Protein AF-A0A2N2FER3-F1 (afdb_monomer_lite)

Radius of gyration: 52.24 Å; chains: 1; bounding box: 94×36×143 Å

Foldseek 3Di:
DDPVVLVPDPVSVVVVVVVVVVVVVVVVVVVVVVVVVVVVVVVVVVVVVVVVVVVVVVVVVVVVVVVVVVVVVVVVVVVVVVVVVVVVVVVVVVVVVVVVVVVVLVVVQVVQWDQDPNKTQGDQSVLQVVCVVVVLHFQPQCDPFDDDDPVRDGDDDPRDDGPDRPPDRDGSVRRTD

Secondary structure (DSSP, 8-state):
--HHHHTTSHHHHHHHHHHHHHHHHHHHHHHHHHHHHHHHHHHHHHHHHHHHHHHHHHHHHHHHHHHHHHHHHHHHHHHHHHHHHHHHHHHHHHHHHHHHHHHHHHHHHHHTEEEETTEEEE-HHHHHHHHHHTT-----TTPPPPPPPTT---PPPP---TT--SSSPPPGGGG--

Structure (mmCIF, N/CA/C/O backbone):
data_AF-A0A2N2FER3-F1
#
_entry.id   AF-A0A2N2FER3-F1
#
loop_
_atom_site.group_PDB
_atom_site.id
_atom_site.type_symbol
_atom_site.label_atom_id
_atom_site.label_alt_id
_atom_site.label_comp_id
_atom_site.label_asym_id
_atom_site.label_entity_id
_atom_site.label_seq_id
_atom_site.pdbx_PDB_ins_code
_atom_site.Cartn_x
_atom_site.Cartn_y
_atom_site.Cartn_z
_atom_site.occupancy
_atom_site.B_iso_or_equiv
_atom_site.auth_seq_id
_atom_site.auth_comp_id
_atom_site.auth_asym_id
_atom_site.auth_atom_id
_atom_site.pdbx_PDB_model_num
ATOM 1 N N . MET A 1 1 ? 42.449 -11.063 -80.602 1.00 45.38 1 MET A N 1
ATOM 2 C CA . MET A 1 1 ? 41.632 -9.892 -80.990 1.00 45.38 1 MET A CA 1
ATOM 3 C C . MET A 1 1 ? 42.089 -8.747 -80.117 1.00 45.38 1 MET A C 1
ATOM 5 O O . MET A 1 1 ? 41.780 -8.723 -78.932 1.00 45.38 1 MET A O 1
ATOM 9 N N . ASP A 1 2 ? 42.945 -7.903 -80.676 1.00 45.91 2 ASP A N 1
ATOM 10 C CA . ASP A 1 2 ? 43.789 -7.001 -79.902 1.00 45.91 2 ASP A CA 1
ATOM 11 C C . ASP A 1 2 ? 43.015 -5.777 -79.414 1.00 45.91 2 ASP A C 1
ATOM 13 O O . ASP A 1 2 ? 42.442 -5.027 -80.204 1.00 45.91 2 ASP A O 1
ATOM 17 N N . LEU A 1 3 ? 43.047 -5.533 -78.103 1.00 55.78 3 LEU A N 1
ATOM 18 C CA . LEU A 1 3 ? 42.452 -4.357 -77.448 1.00 55.78 3 LEU A CA 1
ATOM 19 C C . LEU A 1 3 ? 42.967 -3.023 -78.030 1.00 55.78 3 LEU A C 1
ATOM 21 O O . LEU A 1 3 ? 42.319 -1.986 -77.901 1.00 55.78 3 LEU A O 1
ATOM 25 N N . THR A 1 4 ? 44.104 -3.052 -78.723 1.00 58.09 4 THR A N 1
ATOM 26 C CA . THR A 1 4 ? 44.732 -1.909 -79.391 1.00 58.09 4 THR A CA 1
ATOM 27 C C . THR A 1 4 ? 44.069 -1.529 -80.719 1.00 58.09 4 THR A C 1
ATOM 29 O O . THR A 1 4 ? 44.096 -0.355 -81.083 1.00 58.09 4 THR A O 1
ATOM 32 N N . THR A 1 5 ? 43.413 -2.458 -81.428 1.00 52.44 5 THR A N 1
ATOM 33 C CA . THR A 1 5 ? 42.764 -2.161 -82.727 1.00 52.44 5 THR A CA 1
ATOM 34 C C . THR A 1 5 ? 41.355 -1.586 -82.587 1.00 52.44 5 THR A C 1
ATOM 36 O O . THR A 1 5 ? 40.920 -0.824 -83.449 1.00 52.44 5 THR A O 1
ATOM 39 N N . LEU A 1 6 ? 40.665 -1.839 -81.470 1.00 51.84 6 LEU A N 1
ATOM 40 C CA . LEU A 1 6 ? 39.424 -1.133 -81.127 1.00 51.84 6 LEU A CA 1
ATOM 41 C C . LEU A 1 6 ? 39.685 0.334 -80.757 1.00 51.84 6 LEU A C 1
ATOM 43 O O . LEU A 1 6 ? 38.841 1.185 -81.013 1.00 51.84 6 LEU A O 1
ATOM 47 N N . ALA A 1 7 ? 40.868 0.659 -80.232 1.00 52.38 7 ALA A N 1
ATOM 48 C CA . ALA A 1 7 ? 41.199 1.990 -79.730 1.00 52.38 7 ALA A CA 1
ATOM 49 C C . ALA A 1 7 ? 41.440 3.064 -80.814 1.00 52.38 7 ALA A C 1
ATOM 51 O O . ALA A 1 7 ? 41.600 4.231 -80.464 1.00 52.38 7 ALA A O 1
ATOM 52 N N . SER A 1 8 ? 41.463 2.738 -82.114 1.00 53.69 8 SER A N 1
ATOM 53 C CA . SER A 1 8 ? 41.704 3.728 -83.185 1.00 53.69 8 SER A CA 1
ATOM 54 C C . SER A 1 8 ? 40.443 4.463 -83.665 1.00 53.69 8 SER A C 1
ATOM 56 O O . SER A 1 8 ? 40.555 5.477 -84.352 1.00 53.69 8 SER A O 1
ATOM 58 N N . LYS A 1 9 ? 39.241 4.015 -83.268 1.00 60.78 9 LYS A N 1
ATOM 59 C CA . LYS A 1 9 ? 37.976 4.709 -83.560 1.00 60.78 9 LYS A CA 1
ATOM 60 C C . LYS A 1 9 ? 37.601 5.646 -82.402 1.00 60.78 9 LYS A C 1
ATOM 62 O O . LYS A 1 9 ? 37.561 5.193 -81.257 1.00 60.78 9 LYS A O 1
ATOM 67 N N . PRO A 1 10 ? 37.258 6.922 -82.661 1.00 62.06 10 PRO A N 1
ATOM 68 C CA . PRO A 1 10 ? 36.958 7.897 -81.605 1.00 62.06 10 PRO A CA 1
ATOM 69 C C . PRO A 1 10 ? 35.819 7.441 -80.675 1.00 62.06 10 PRO A C 1
ATOM 71 O O . PRO A 1 10 ? 35.877 7.675 -79.470 1.00 62.06 10 PRO A O 1
ATOM 74 N N . GLY A 1 11 ? 34.840 6.692 -81.199 1.00 62.66 11 GLY A N 1
ATOM 75 C CA . GLY A 1 11 ? 33.745 6.121 -80.407 1.00 62.66 11 GLY A CA 1
ATOM 76 C C . GLY A 1 11 ? 34.169 5.040 -79.402 1.00 62.66 11 GLY A C 1
ATOM 77 O O . GLY A 1 11 ? 33.563 4.926 -78.341 1.00 62.66 11 GLY A O 1
ATOM 78 N N . ALA A 1 12 ? 35.236 4.285 -79.672 1.00 68.94 12 ALA A N 1
ATOM 79 C CA . ALA A 1 12 ? 35.700 3.228 -78.771 1.00 68.94 12 ALA A CA 1
ATOM 80 C C . ALA A 1 12 ? 36.478 3.779 -77.564 1.00 68.94 12 ALA A C 1
ATOM 82 O O . ALA A 1 12 ? 36.361 3.243 -76.465 1.00 68.94 12 ALA A O 1
ATOM 83 N N . LYS A 1 13 ? 37.218 4.886 -77.737 1.00 70.06 13 LYS A N 1
ATOM 84 C CA . LYS A 1 13 ? 37.883 5.588 -76.622 1.00 70.06 13 LYS A CA 1
ATOM 85 C C . LYS A 1 13 ? 36.869 6.222 -75.667 1.00 70.06 13 LYS A C 1
ATOM 87 O O . LYS A 1 13 ? 37.036 6.126 -74.454 1.00 70.06 13 LYS A O 1
ATOM 92 N N . LEU A 1 14 ? 35.803 6.817 -76.211 1.00 74.00 14 LEU A N 1
ATOM 93 C CA . LEU A 1 14 ? 34.696 7.362 -75.419 1.00 74.00 14 LEU A CA 1
ATOM 94 C C . LEU A 1 14 ? 33.961 6.261 -74.646 1.00 74.00 14 LEU A C 1
ATOM 96 O O . LEU A 1 14 ? 33.723 6.424 -73.455 1.00 74.00 14 LEU A O 1
ATOM 100 N N . ALA A 1 15 ? 33.672 5.122 -75.281 1.00 78.88 15 ALA A N 1
ATOM 101 C CA . ALA A 1 15 ? 33.023 3.991 -74.617 1.00 78.88 15 ALA A CA 1
ATOM 102 C C . ALA A 1 15 ? 33.872 3.399 -73.473 1.00 78.88 15 ALA A C 1
ATOM 104 O O . ALA A 1 15 ? 33.342 3.117 -72.400 1.00 78.88 15 ALA A O 1
ATOM 105 N N . LEU A 1 16 ? 35.190 3.263 -73.665 1.00 80.44 16 LEU A N 1
ATOM 106 C CA . LEU A 1 16 ? 36.115 2.802 -72.619 1.00 80.44 16 LEU A CA 1
ATOM 107 C C . LEU A 1 16 ? 36.224 3.792 -71.449 1.00 80.44 16 LEU A C 1
ATOM 109 O O . LEU A 1 16 ? 36.197 3.370 -70.294 1.00 80.44 16 LEU A O 1
ATOM 113 N N . GLY A 1 17 ? 36.300 5.099 -71.725 1.00 81.12 17 GLY A N 1
ATOM 114 C CA . GLY A 1 17 ? 36.335 6.131 -70.682 1.00 81.12 17 GLY A CA 1
ATOM 115 C C . GLY A 1 17 ? 35.042 6.194 -69.864 1.00 81.12 17 GLY A C 1
ATOM 116 O O . GLY A 1 17 ?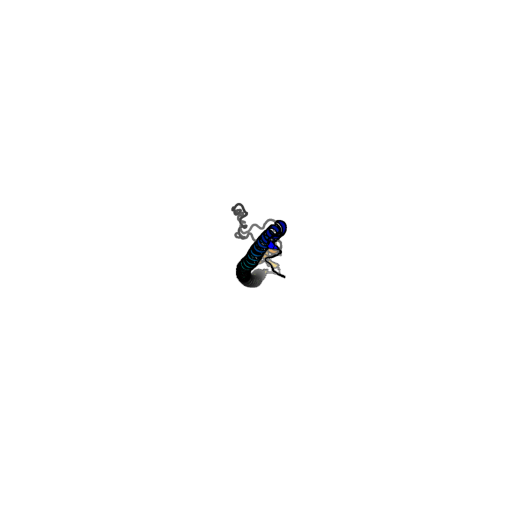 35.082 6.275 -68.637 1.00 81.12 17 GLY A O 1
ATOM 117 N N . LEU A 1 18 ? 33.892 6.083 -70.534 1.00 88.94 18 LEU A N 1
ATOM 118 C CA . LEU A 1 18 ? 32.577 6.102 -69.894 1.00 88.94 18 LEU A CA 1
ATOM 119 C C . LEU A 1 18 ? 32.333 4.820 -69.082 1.00 88.94 18 LEU A C 1
ATOM 121 O O . LEU A 1 18 ? 31.839 4.893 -67.960 1.00 88.94 18 LEU A O 1
ATOM 125 N N . GLY A 1 19 ? 32.774 3.663 -69.590 1.00 88.81 19 GLY A N 1
ATOM 126 C CA . GLY A 1 19 ? 32.758 2.398 -68.851 1.00 88.81 19 GLY A CA 1
ATOM 127 C C . GLY A 1 19 ? 33.616 2.435 -67.583 1.00 88.81 19 GLY A C 1
ATOM 128 O O . GLY A 1 19 ? 33.157 2.013 -66.524 1.00 88.81 19 GLY A O 1
ATOM 129 N N . GLY A 1 20 ? 34.825 3.004 -67.656 1.00 90.25 20 GLY A N 1
ATOM 130 C CA . GLY A 1 20 ? 35.693 3.186 -66.488 1.00 90.25 20 GLY A CA 1
ATOM 131 C C . GLY A 1 20 ? 35.089 4.117 -65.432 1.00 90.25 20 GLY A C 1
ATOM 132 O O . GLY A 1 20 ? 35.067 3.774 -64.251 1.00 90.25 20 GLY A O 1
ATOM 133 N N . ALA A 1 21 ? 34.533 5.259 -65.851 1.00 90.44 21 ALA A N 1
ATOM 134 C CA . ALA A 1 21 ? 33.866 6.200 -64.948 1.00 90.44 21 ALA A CA 1
ATOM 135 C C . ALA A 1 21 ? 32.651 5.570 -64.246 1.00 90.44 21 ALA A C 1
ATOM 137 O O . ALA A 1 21 ? 32.454 5.761 -63.046 1.00 90.44 21 ALA A O 1
ATOM 138 N N . LEU A 1 22 ? 31.866 4.775 -64.976 1.00 94.56 22 LEU A N 1
ATOM 139 C CA . LEU A 1 22 ? 30.700 4.082 -64.436 1.00 94.56 22 LEU A CA 1
ATOM 140 C C . LEU A 1 22 ? 31.111 3.006 -63.420 1.00 94.56 22 LEU A C 1
ATOM 142 O O . LEU A 1 22 ? 30.482 2.880 -62.373 1.00 94.56 22 LEU A O 1
ATOM 146 N N . LEU A 1 23 ? 32.211 2.293 -63.670 1.00 94.62 23 LEU A N 1
ATOM 147 C CA . LEU A 1 23 ? 32.757 1.300 -62.742 1.00 94.62 23 LEU A CA 1
ATOM 148 C C . LEU A 1 23 ? 33.237 1.954 -61.435 1.00 94.62 23 LEU A C 1
ATOM 150 O O . LEU A 1 23 ? 32.903 1.478 -60.350 1.00 94.62 23 LEU A O 1
ATOM 154 N N . VAL A 1 24 ? 33.945 3.086 -61.522 1.00 95.19 24 VAL A N 1
ATOM 155 C CA . VAL A 1 24 ? 34.360 3.864 -60.339 1.00 95.19 24 VAL A CA 1
ATOM 156 C C . VAL A 1 24 ? 33.145 4.361 -59.555 1.00 95.19 24 VAL A C 1
ATOM 158 O O . VAL A 1 24 ? 33.109 4.229 -58.333 1.00 95.19 24 VAL A O 1
ATOM 161 N N . LEU A 1 25 ? 32.122 4.874 -60.241 1.00 95.19 25 LEU A N 1
ATOM 162 C CA . LEU A 1 25 ? 30.898 5.350 -59.599 1.00 95.19 25 LEU A CA 1
ATOM 163 C C . LEU A 1 25 ? 30.151 4.220 -58.873 1.00 95.19 25 LEU A C 1
ATOM 165 O O . LEU A 1 25 ? 29.722 4.402 -57.733 1.00 95.19 25 LEU A O 1
ATOM 169 N N . LEU A 1 26 ? 30.052 3.038 -59.488 1.00 96.00 26 LEU A N 1
ATOM 170 C CA . LEU A 1 26 ? 29.469 1.856 -58.850 1.00 96.00 26 LEU A CA 1
ATOM 171 C C . LEU A 1 26 ? 30.279 1.402 -57.631 1.00 96.00 26 LEU A C 1
ATOM 173 O O . LEU A 1 26 ? 29.688 1.043 -56.614 1.00 96.00 26 LEU A O 1
ATOM 177 N N . LEU A 1 27 ? 31.611 1.460 -57.695 1.00 95.69 27 LEU A N 1
ATOM 178 C CA . LEU A 1 27 ? 32.475 1.116 -56.567 1.00 95.69 27 LEU A CA 1
ATOM 179 C C . LEU A 1 27 ? 32.300 2.101 -55.400 1.00 95.69 27 LEU A C 1
ATOM 181 O O . LEU A 1 27 ? 32.143 1.677 -54.256 1.00 95.69 27 LEU A O 1
ATOM 185 N N . CYS A 1 28 ? 32.245 3.405 -55.680 1.00 95.25 28 CYS A N 1
ATOM 186 C CA . CYS A 1 28 ? 31.951 4.428 -54.675 1.00 95.25 28 CYS A CA 1
ATOM 187 C C . CYS A 1 28 ? 30.578 4.212 -54.022 1.00 95.25 28 CYS A C 1
ATOM 189 O O . CYS A 1 28 ? 30.474 4.268 -52.797 1.00 95.25 28 CYS A O 1
ATOM 191 N N . LEU A 1 29 ? 29.542 3.922 -54.817 1.00 95.81 29 LEU A N 1
ATOM 192 C CA . LEU A 1 29 ? 28.200 3.629 -54.308 1.00 95.81 29 LEU A CA 1
ATOM 193 C C . LEU A 1 29 ? 28.172 2.359 -53.454 1.00 95.81 29 LEU A C 1
ATOM 195 O O . LEU A 1 29 ? 27.564 2.364 -52.387 1.00 95.81 29 LEU A O 1
ATOM 199 N N . ALA A 1 30 ? 28.853 1.293 -53.879 1.00 94.81 30 ALA A N 1
ATOM 200 C CA . ALA A 1 30 ? 28.931 0.047 -53.124 1.00 94.81 30 ALA A CA 1
ATOM 201 C C . ALA A 1 30 ? 29.623 0.249 -51.765 1.00 94.81 30 ALA A C 1
ATOM 203 O O . ALA A 1 30 ? 29.115 -0.208 -50.740 1.00 94.81 30 ALA A O 1
ATOM 204 N N . CYS A 1 31 ? 30.734 0.992 -51.737 1.00 94.00 31 CYS A N 1
ATOM 205 C CA . CYS A 1 31 ? 31.433 1.343 -50.500 1.00 94.00 31 CYS A CA 1
ATOM 206 C C . CYS A 1 31 ? 30.573 2.225 -49.583 1.00 94.00 31 CYS A C 1
ATOM 208 O O . CYS A 1 31 ? 30.469 1.948 -48.387 1.00 94.00 31 CYS A O 1
ATOM 210 N N . ALA A 1 32 ? 29.919 3.253 -50.133 1.00 93.81 32 ALA A N 1
ATOM 211 C CA . ALA A 1 32 ? 29.039 4.137 -49.371 1.00 93.81 32 ALA A CA 1
ATOM 212 C C . ALA A 1 32 ? 27.842 3.375 -48.782 1.00 93.81 32 ALA A C 1
ATOM 214 O O . ALA A 1 32 ? 27.514 3.550 -47.611 1.00 93.81 32 ALA A O 1
ATOM 215 N N . TRP A 1 33 ? 27.229 2.484 -49.562 1.00 94.94 33 TRP A N 1
ATOM 216 C CA . TRP A 1 33 ? 26.099 1.670 -49.124 1.00 94.94 33 TRP A CA 1
ATOM 217 C C . TRP A 1 33 ? 26.492 0.659 -48.042 1.00 94.94 33 TRP A C 1
ATOM 21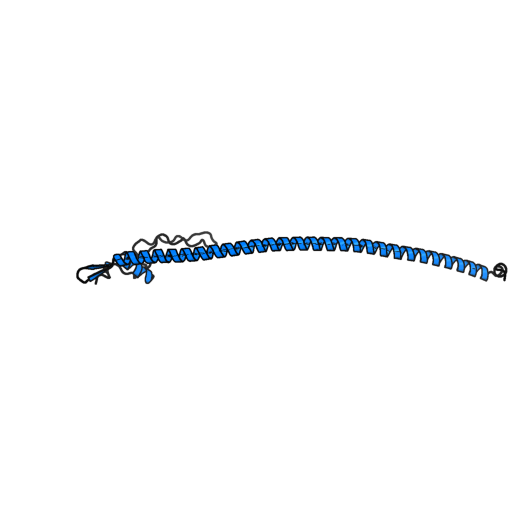9 O O . TRP A 1 33 ? 25.797 0.528 -47.034 1.00 94.94 33 TRP A O 1
ATOM 229 N N . GLY A 1 34 ? 27.626 -0.027 -48.219 1.00 95.31 34 GLY A N 1
ATOM 230 C CA . GLY A 1 34 ? 28.160 -0.958 -47.224 1.00 95.31 34 GLY A CA 1
ATOM 231 C C . GLY A 1 34 ? 28.469 -0.263 -45.897 1.00 95.31 34 GLY A C 1
ATOM 232 O O . GLY A 1 34 ? 28.032 -0.725 -44.841 1.00 95.31 34 GLY A O 1
ATOM 233 N N . GLY A 1 35 ? 29.145 0.890 -45.958 1.00 94.25 35 GLY A N 1
ATOM 234 C CA . GLY A 1 35 ? 29.447 1.712 -44.785 1.00 94.25 35 GLY A CA 1
ATOM 235 C C . GLY A 1 35 ? 28.191 2.254 -44.100 1.00 94.25 35 GLY A C 1
ATOM 236 O O . GLY A 1 35 ? 28.071 2.156 -42.880 1.00 94.25 35 GLY A O 1
ATOM 237 N N . TYR A 1 36 ? 27.224 2.757 -44.873 1.00 95.25 36 TYR A N 1
ATOM 238 C CA . TYR A 1 36 ? 25.956 3.262 -44.345 1.00 95.25 36 TYR A CA 1
ATOM 239 C C . TYR A 1 36 ? 25.170 2.169 -43.624 1.00 95.25 36 TYR A C 1
ATOM 241 O O . TYR A 1 36 ? 24.745 2.365 -42.488 1.00 95.25 36 TYR A O 1
ATOM 249 N N . ARG A 1 37 ? 25.021 0.991 -44.244 1.00 95.19 37 ARG A N 1
ATOM 250 C CA . ARG A 1 37 ? 24.267 -0.117 -43.652 1.00 95.19 37 ARG A CA 1
ATOM 251 C C . ARG A 1 37 ? 24.918 -0.606 -42.362 1.00 95.19 37 ARG A C 1
ATOM 253 O O . ARG A 1 37 ? 24.216 -0.793 -41.377 1.00 95.19 37 ARG A O 1
ATOM 260 N N . HIS A 1 38 ? 26.240 -0.762 -42.354 1.00 94.38 38 HIS A N 1
ATOM 261 C CA . HIS A 1 38 ? 26.968 -1.203 -41.166 1.00 94.38 38 HIS A CA 1
ATOM 262 C C . HIS A 1 38 ? 26.941 -0.161 -40.036 1.00 94.38 38 HIS A C 1
ATOM 264 O O . HIS A 1 38 ? 26.778 -0.506 -38.864 1.00 94.38 38 HIS A O 1
ATOM 270 N N . GLY A 1 39 ? 27.062 1.125 -40.379 1.00 93.81 39 GLY A N 1
ATOM 271 C CA . GLY A 1 39 ? 26.953 2.222 -39.421 1.00 93.81 39 GLY A CA 1
ATOM 272 C C . GLY A 1 39 ? 25.553 2.323 -38.819 1.00 93.81 39 GLY A C 1
ATOM 273 O O . GLY A 1 39 ? 25.423 2.455 -37.604 1.00 93.81 39 GLY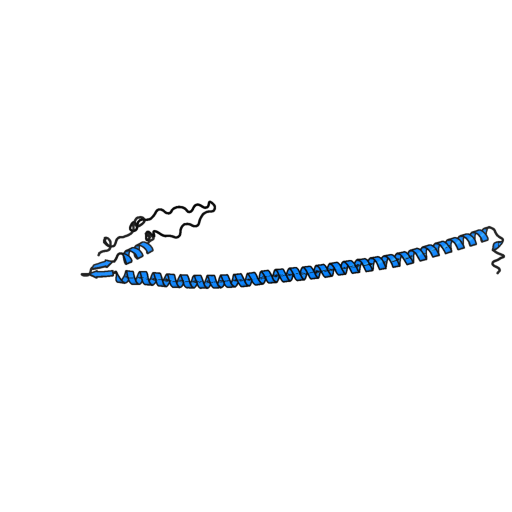 A O 1
ATOM 274 N N . PHE A 1 40 ? 24.517 2.194 -39.653 1.00 94.94 40 PHE A N 1
ATOM 275 C CA . PHE A 1 40 ? 23.123 2.235 -39.222 1.00 94.94 40 PHE A CA 1
ATOM 276 C C . PHE A 1 40 ? 22.800 1.086 -38.267 1.00 94.94 40 PHE A C 1
ATOM 278 O O . PHE A 1 40 ? 22.359 1.350 -37.156 1.00 94.94 40 PHE A O 1
ATOM 285 N N . THR A 1 41 ? 23.108 -0.166 -38.632 1.00 95.00 41 THR A N 1
ATOM 286 C CA . THR A 1 41 ? 22.846 -1.319 -37.751 1.00 95.00 41 THR A CA 1
ATOM 287 C C . THR A 1 41 ? 23.582 -1.184 -36.423 1.00 95.00 41 THR A C 1
ATOM 289 O O . THR A 1 41 ? 22.984 -1.343 -35.369 1.00 95.00 41 THR A O 1
ATOM 292 N N . THR A 1 42 ? 24.853 -0.773 -36.450 1.00 94.06 42 THR A N 1
ATOM 293 C CA . THR A 1 42 ? 25.643 -0.594 -35.223 1.00 94.06 42 THR A CA 1
ATOM 294 C C . THR A 1 42 ? 25.088 0.519 -34.328 1.00 94.06 42 THR A C 1
ATOM 296 O O . THR A 1 42 ? 25.168 0.431 -33.101 1.00 94.06 42 THR A O 1
ATOM 299 N N . ALA A 1 43 ? 24.569 1.598 -34.918 1.00 93.81 43 ALA A N 1
ATOM 300 C CA . ALA A 1 43 ? 23.953 2.689 -34.172 1.00 93.81 43 ALA A CA 1
ATOM 301 C C . ALA A 1 43 ? 22.612 2.261 -33.562 1.00 93.81 43 ALA A C 1
ATOM 303 O O . ALA A 1 43 ? 22.376 2.551 -32.388 1.00 93.81 43 ALA A O 1
ATOM 304 N N . THR A 1 44 ? 21.791 1.534 -34.323 1.00 94.38 44 THR A N 1
ATOM 305 C CA . THR A 1 44 ? 20.528 0.952 -33.856 1.00 94.38 44 THR A CA 1
ATOM 306 C C . THR A 1 44 ? 20.770 -0.025 -32.710 1.00 94.38 44 THR A C 1
ATOM 308 O O . THR A 1 44 ? 20.239 0.198 -31.630 1.00 94.38 44 THR A O 1
ATOM 311 N N . ASP A 1 45 ? 21.681 -0.991 -32.859 1.00 94.56 45 ASP A N 1
ATOM 312 C CA . ASP A 1 45 ? 21.990 -1.983 -31.817 1.00 94.56 45 ASP A CA 1
ATOM 313 C C . ASP A 1 45 ? 22.452 -1.319 -30.509 1.00 94.56 45 ASP A C 1
ATOM 315 O O . ASP A 1 45 ? 22.065 -1.711 -29.407 1.00 94.56 45 ASP A O 1
ATOM 319 N N . LYS A 1 46 ? 23.281 -0.270 -30.610 1.00 94.00 46 LYS A N 1
ATOM 320 C CA . LYS A 1 46 ? 23.730 0.506 -29.443 1.00 94.00 46 LYS A CA 1
ATOM 321 C C . LYS A 1 46 ? 22.602 1.326 -28.820 1.00 94.00 46 LYS A C 1
ATOM 323 O O . LYS A 1 46 ? 22.622 1.527 -27.604 1.00 94.00 46 LYS A O 1
ATOM 328 N N . GLY A 1 47 ? 21.681 1.840 -29.631 1.00 93.44 47 GLY A N 1
ATOM 329 C CA . GLY A 1 47 ? 20.484 2.541 -29.178 1.00 93.44 47 GLY A CA 1
ATOM 330 C C . GLY A 1 47 ? 19.569 1.595 -28.413 1.00 93.44 47 GLY A C 1
ATOM 331 O O . GLY A 1 47 ? 19.311 1.818 -27.232 1.00 93.44 47 GLY A O 1
ATOM 332 N N . ASP A 1 48 ? 19.184 0.492 -29.043 1.00 94.69 48 ASP A N 1
ATOM 333 C CA . ASP A 1 48 ? 18.293 -0.523 -28.484 1.00 94.69 48 ASP A CA 1
ATOM 334 C C . ASP A 1 48 ? 18.871 -1.120 -27.199 1.00 94.69 48 ASP A C 1
ATOM 336 O O . ASP A 1 48 ? 18.174 -1.227 -26.193 1.00 94.69 48 ASP A O 1
ATOM 340 N N . ALA A 1 49 ? 20.181 -1.389 -27.158 1.00 95.06 49 ALA A N 1
ATOM 341 C CA . ALA A 1 49 ? 20.844 -1.854 -25.943 1.00 95.06 49 ALA A CA 1
ATOM 342 C C . ALA A 1 49 ? 20.804 -0.830 -24.793 1.00 95.06 49 ALA A C 1
ATOM 344 O O . ALA A 1 49 ? 20.793 -1.219 -23.623 1.00 95.06 49 ALA A O 1
ATOM 345 N N . LYS A 1 50 ? 20.810 0.478 -25.083 1.00 93.50 50 LYS A N 1
ATOM 346 C CA . LYS A 1 50 ? 20.646 1.517 -24.053 1.00 93.50 50 LYS A CA 1
ATOM 347 C C . LYS A 1 50 ? 19.202 1.589 -23.575 1.00 93.50 50 LYS A C 1
ATOM 349 O O . LYS A 1 50 ? 18.989 1.629 -22.365 1.00 93.50 50 LYS A O 1
ATOM 354 N N . TYR A 1 51 ? 18.239 1.574 -24.495 1.00 94.50 51 TYR A N 1
ATOM 355 C CA . TYR A 1 51 ? 16.817 1.604 -24.154 1.00 94.50 51 TYR A CA 1
ATOM 356 C C . TYR A 1 51 ? 16.405 0.376 -23.345 1.00 94.50 51 TYR A C 1
ATOM 358 O O . TYR A 1 51 ? 15.816 0.541 -22.284 1.00 94.50 51 TYR A O 1
ATOM 366 N N . ALA A 1 52 ? 16.841 -0.822 -23.738 1.00 95.06 52 ALA A N 1
ATOM 367 C CA . ALA A 1 52 ? 16.582 -2.050 -22.990 1.00 95.06 52 ALA A CA 1
ATOM 368 C C . ALA A 1 52 ? 17.138 -1.994 -21.555 1.00 95.06 52 ALA A C 1
ATOM 370 O O . ALA A 1 52 ? 16.504 -2.470 -20.616 1.00 95.06 52 ALA A O 1
ATOM 371 N N . LYS A 1 53 ? 18.311 -1.375 -21.347 1.00 93.94 53 LYS A N 1
ATOM 372 C CA . LYS A 1 53 ? 18.872 -1.177 -19.998 1.00 93.94 53 LYS A CA 1
ATOM 373 C C . LYS A 1 53 ? 18.062 -0.186 -19.168 1.00 93.94 53 LYS A C 1
ATOM 375 O O . LYS A 1 53 ? 17.881 -0.414 -17.975 1.00 93.94 53 LYS A O 1
ATOM 380 N N . LEU A 1 54 ? 17.611 0.909 -19.778 1.00 95.25 54 LEU A N 1
ATOM 381 C CA . LEU A 1 54 ? 16.767 1.910 -19.124 1.00 95.25 54 LEU A CA 1
ATOM 382 C C . LEU A 1 54 ? 15.411 1.317 -18.737 1.00 95.25 54 LEU A C 1
ATOM 384 O O . LEU A 1 54 ? 14.983 1.485 -17.600 1.00 95.25 54 LEU A O 1
ATOM 388 N N . GLU A 1 55 ? 14.785 0.575 -19.646 1.00 95.00 55 GLU A N 1
ATOM 389 C CA . GLU A 1 55 ? 13.511 -0.104 -19.418 1.00 95.00 55 GLU A CA 1
ATOM 390 C C . GLU A 1 55 ? 13.635 -1.151 -18.307 1.00 95.00 55 GLU A C 1
ATOM 392 O O . GLU A 1 55 ? 12.885 -1.102 -17.336 1.00 95.00 55 GLU A O 1
ATOM 397 N N . ALA A 1 56 ? 14.659 -2.009 -18.352 1.00 95.56 56 ALA A N 1
ATOM 398 C CA . ALA A 1 56 ? 14.916 -2.978 -17.287 1.00 95.56 56 ALA A CA 1
ATOM 399 C C . ALA A 1 56 ? 15.178 -2.308 -15.925 1.00 95.56 56 ALA A C 1
ATOM 401 O O . ALA A 1 56 ? 14.707 -2.790 -14.892 1.00 95.56 56 ALA A O 1
ATOM 402 N N . ALA A 1 57 ? 15.909 -1.187 -15.901 1.00 95.31 57 ALA A N 1
ATOM 403 C CA . ALA A 1 57 ? 16.148 -0.427 -14.676 1.00 95.31 57 ALA A CA 1
ATOM 404 C C . ALA A 1 57 ? 14.861 0.216 -14.139 1.00 95.31 57 ALA A C 1
ATOM 406 O O . ALA A 1 57 ? 14.619 0.192 -12.931 1.00 95.31 57 ALA A O 1
ATOM 407 N N . GLN A 1 58 ? 14.019 0.751 -15.023 1.00 95.62 58 GLN A N 1
ATOM 408 C CA . GLN A 1 58 ? 12.731 1.335 -14.664 1.00 95.62 58 GLN A CA 1
ATOM 409 C C . GLN A 1 58 ? 11.757 0.272 -14.152 1.00 95.62 58 GLN A C 1
ATOM 411 O O . GLN A 1 58 ? 11.107 0.484 -13.131 1.00 95.62 58 GLN A O 1
ATOM 416 N N . GLU A 1 59 ? 11.684 -0.892 -14.797 1.00 94.62 59 GLU A N 1
ATOM 417 C CA . GLU A 1 59 ? 10.897 -2.020 -14.304 1.00 94.62 59 GLU A CA 1
ATOM 418 C C . GLU A 1 59 ? 11.373 -2.484 -12.928 1.00 94.62 59 GLU A C 1
ATOM 420 O O . GLU A 1 59 ? 10.552 -2.704 -12.039 1.00 94.62 59 GLU A O 1
ATOM 425 N N . ALA A 1 60 ? 12.687 -2.606 -12.722 1.00 95.62 60 ALA A N 1
ATOM 426 C CA . ALA A 1 60 ? 13.245 -2.987 -11.429 1.00 95.62 60 ALA A CA 1
ATOM 427 C C . ALA A 1 60 ? 12.911 -1.955 -10.339 1.00 95.62 60 ALA A C 1
ATOM 429 O O . ALA A 1 60 ? 12.474 -2.331 -9.250 1.00 95.62 60 ALA A O 1
ATOM 430 N N . ALA A 1 61 ? 13.050 -0.660 -10.639 1.00 94.94 61 ALA A N 1
ATOM 431 C CA . ALA A 1 61 ? 12.689 0.418 -9.722 1.00 94.94 61 ALA A CA 1
ATOM 432 C C . ALA A 1 61 ? 11.188 0.408 -9.391 1.00 94.94 61 ALA A C 1
ATOM 434 O O . ALA A 1 61 ? 10.813 0.505 -8.222 1.00 94.94 61 ALA A O 1
ATOM 435 N N . ASN A 1 62 ? 10.331 0.213 -10.396 1.00 96.38 62 ASN A N 1
ATOM 436 C CA . ASN A 1 62 ? 8.885 0.121 -10.213 1.00 96.38 62 ASN A CA 1
ATOM 437 C C . ASN A 1 62 ? 8.490 -1.092 -9.366 1.00 96.38 62 ASN A C 1
ATOM 439 O O . ASN A 1 62 ? 7.651 -0.958 -8.477 1.00 96.38 62 ASN A O 1
ATOM 443 N N . ARG A 1 63 ? 9.113 -2.258 -9.587 1.00 95.62 63 ARG A N 1
ATOM 444 C CA . ARG A 1 63 ? 8.877 -3.452 -8.760 1.00 95.62 63 ARG A CA 1
ATOM 445 C C . ARG A 1 63 ? 9.238 -3.182 -7.302 1.00 95.62 63 ARG A C 1
ATOM 447 O O . ARG A 1 63 ? 8.389 -3.376 -6.436 1.00 95.62 63 ARG A O 1
ATOM 454 N N . LEU A 1 64 ? 10.427 -2.636 -7.037 1.00 96.12 64 LEU A N 1
ATOM 455 C CA . LEU A 1 64 ? 10.865 -2.290 -5.678 1.00 96.12 64 LEU A CA 1
ATOM 456 C C . LEU A 1 64 ? 9.938 -1.273 -5.000 1.00 96.12 64 LEU A C 1
ATOM 458 O O . LEU A 1 64 ? 9.585 -1.444 -3.831 1.00 96.12 64 LEU A O 1
ATOM 462 N N . ALA A 1 65 ? 9.509 -0.238 -5.726 1.00 94.44 65 ALA A N 1
ATOM 463 C CA . ALA A 1 65 ? 8.559 0.744 -5.215 1.00 94.44 65 ALA A CA 1
ATOM 464 C C . ALA A 1 65 ? 7.202 0.096 -4.892 1.00 94.44 65 ALA A C 1
ATOM 466 O O . ALA A 1 65 ? 6.649 0.329 -3.817 1.00 94.44 65 ALA A O 1
ATOM 467 N N . SER A 1 66 ? 6.698 -0.766 -5.781 1.00 94.75 66 SER A N 1
ATOM 468 C CA . SER A 1 66 ? 5.428 -1.470 -5.584 1.00 94.75 66 SER A CA 1
ATOM 469 C C . SER A 1 66 ? 5.468 -2.440 -4.401 1.00 94.75 66 SER A C 1
ATOM 471 O O . SER A 1 66 ? 4.534 -2.466 -3.602 1.00 94.75 66 SER A O 1
ATOM 473 N N . ASP A 1 67 ? 6.567 -3.175 -4.224 1.00 95.88 67 ASP A N 1
ATOM 474 C CA . ASP A 1 67 ? 6.737 -4.104 -3.107 1.00 95.88 67 ASP A CA 1
ATOM 475 C C . ASP A 1 67 ? 6.869 -3.357 -1.780 1.00 95.88 67 ASP A C 1
ATOM 477 O O . ASP A 1 67 ? 6.316 -3.782 -0.766 1.00 95.88 67 ASP A O 1
ATOM 481 N N . THR A 1 68 ? 7.556 -2.214 -1.781 1.00 95.25 68 THR A N 1
ATOM 482 C CA . THR A 1 68 ? 7.660 -1.356 -0.595 1.00 95.25 68 THR A CA 1
ATOM 483 C C . THR A 1 68 ? 6.294 -0.793 -0.212 1.00 95.25 68 THR A C 1
ATOM 485 O O . THR A 1 68 ? 5.908 -0.868 0.953 1.00 95.25 68 THR A O 1
ATOM 488 N N . ALA A 1 69 ? 5.530 -0.291 -1.187 1.00 94.44 69 ALA A N 1
ATOM 489 C CA . ALA A 1 69 ? 4.181 0.215 -0.956 1.00 94.44 69 ALA A CA 1
ATOM 490 C C . ALA A 1 69 ? 3.252 -0.876 -0.402 1.00 94.44 69 ALA A C 1
ATOM 492 O O . ALA A 1 69 ? 2.545 -0.637 0.574 1.00 94.44 69 ALA A O 1
ATOM 493 N N . ARG A 1 70 ? 3.306 -2.094 -0.961 1.00 95.12 70 ARG A N 1
ATOM 494 C CA . ARG A 1 70 ? 2.545 -3.248 -0.454 1.00 95.12 70 ARG A CA 1
ATOM 495 C C . ARG A 1 70 ? 2.890 -3.569 0.995 1.00 95.12 70 ARG A C 1
ATOM 497 O O . ARG A 1 70 ? 1.989 -3.659 1.814 1.00 95.12 70 ARG A O 1
ATOM 504 N N . ARG A 1 71 ? 4.180 -3.639 1.342 1.00 94.94 71 ARG A N 1
ATOM 505 C CA . ARG A 1 71 ? 4.618 -3.915 2.723 1.00 94.94 71 ARG A CA 1
ATOM 506 C C . ARG A 1 71 ? 4.114 -2.881 3.726 1.00 94.94 71 ARG A C 1
ATOM 508 O O . ARG A 1 71 ? 3.784 -3.246 4.850 1.00 94.94 71 ARG A O 1
ATOM 515 N N . ILE A 1 72 ? 4.078 -1.606 3.338 1.00 95.31 72 ILE A N 1
ATOM 516 C CA . ILE A 1 72 ? 3.551 -0.537 4.195 1.00 95.31 72 ILE A CA 1
ATOM 517 C C . ILE A 1 72 ? 2.053 -0.748 4.421 1.00 95.31 72 ILE A C 1
ATOM 519 O O . ILE A 1 72 ? 1.609 -0.741 5.567 1.00 95.31 72 ILE A O 1
ATOM 523 N N . VAL A 1 73 ? 1.297 -1.001 3.350 1.00 96.19 73 VAL A N 1
ATOM 524 C CA . VAL A 1 73 ? -0.146 -1.258 3.438 1.00 96.19 73 VAL A CA 1
ATOM 525 C C . VAL A 1 73 ? -0.433 -2.497 4.286 1.00 96.19 73 VAL A C 1
ATOM 527 O O . VAL A 1 73 ? -1.255 -2.423 5.193 1.00 96.19 73 VAL A O 1
ATOM 530 N N . ASP A 1 74 ? 0.279 -3.602 4.069 1.00 96.56 74 ASP A N 1
ATOM 531 C CA . ASP A 1 74 ? 0.101 -4.836 4.842 1.00 96.56 74 ASP A CA 1
ATOM 532 C C . ASP A 1 74 ? 0.381 -4.608 6.337 1.00 96.56 74 ASP A C 1
ATOM 534 O O . ASP A 1 74 ? -0.375 -5.059 7.199 1.00 96.56 74 ASP A O 1
ATOM 538 N N . ALA A 1 75 ? 1.432 -3.849 6.668 1.00 95.56 75 ALA A N 1
ATOM 539 C CA . ALA A 1 75 ? 1.749 -3.499 8.052 1.00 95.56 75 ALA A CA 1
ATOM 540 C C . ALA A 1 75 ? 0.678 -2.599 8.696 1.00 95.56 75 ALA A C 1
ATOM 542 O O . ALA A 1 75 ? 0.390 -2.732 9.889 1.00 95.56 75 ALA A O 1
ATOM 543 N N . GLU A 1 76 ? 0.084 -1.683 7.929 1.00 94.88 76 GLU A N 1
ATOM 544 C CA . GLU A 1 76 ? -1.024 -0.848 8.394 1.00 94.88 76 GLU A CA 1
ATOM 545 C C . GLU A 1 76 ? -2.312 -1.647 8.596 1.00 94.88 76 GLU A C 1
ATOM 547 O O . GLU A 1 76 ? -3.005 -1.414 9.587 1.00 94.88 76 GLU A O 1
ATOM 552 N N . VAL A 1 77 ? -2.614 -2.606 7.715 1.00 96.38 77 VAL A N 1
ATOM 553 C CA . VAL A 1 77 ? -3.768 -3.509 7.853 1.00 96.38 77 VAL A CA 1
ATOM 554 C C . VAL A 1 77 ? -3.641 -4.333 9.130 1.00 96.38 77 VAL A C 1
ATOM 556 O O . VAL A 1 77 ? -4.533 -4.274 9.968 1.00 96.38 77 VAL A O 1
ATOM 559 N N . ILE A 1 78 ? -2.491 -4.977 9.360 1.00 95.50 78 ILE A N 1
ATOM 560 C CA . ILE A 1 78 ? -2.246 -5.754 10.588 1.00 95.50 78 ILE A CA 1
ATOM 561 C C . ILE A 1 78 ? -2.422 -4.882 11.839 1.00 95.50 78 ILE A C 1
ATOM 563 O O . ILE A 1 78 ? -3.015 -5.305 12.833 1.00 95.50 78 ILE A O 1
ATOM 567 N N . ARG A 1 79 ? -1.922 -3.640 11.806 1.00 95.00 79 ARG A N 1
ATOM 568 C CA . ARG A 1 79 ? -2.080 -2.707 12.928 1.00 95.00 79 ARG A CA 1
ATOM 569 C C . ARG A 1 79 ? -3.546 -2.335 13.155 1.00 95.00 79 ARG A C 1
ATOM 571 O O . ARG A 1 79 ? -3.970 -2.244 14.304 1.00 95.00 79 ARG A O 1
ATOM 578 N N . ARG A 1 80 ? -4.305 -2.092 12.084 1.00 95.50 80 ARG A N 1
ATOM 579 C CA . ARG A 1 80 ? -5.735 -1.764 12.161 1.00 95.50 80 ARG A CA 1
ATOM 580 C C . ARG A 1 80 ? -6.555 -2.928 12.694 1.00 95.50 80 ARG A C 1
ATOM 582 O O . ARG A 1 80 ? -7.397 -2.694 13.552 1.00 95.50 80 ARG A O 1
ATOM 589 N N . ASP A 1 81 ? -6.272 -4.144 12.244 1.00 96.38 81 ASP A N 1
ATOM 590 C CA . ASP A 1 81 ? -6.970 -5.344 12.705 1.00 96.38 81 ASP A CA 1
ATOM 591 C C . ASP A 1 81 ? -6.740 -5.562 14.201 1.00 96.38 81 ASP A C 1
ATOM 593 O O . ASP A 1 81 ? -7.698 -5.741 14.951 1.00 96.38 81 ASP A O 1
ATOM 597 N N . LYS A 1 82 ? -5.494 -5.401 14.668 1.00 96.56 82 LYS A N 1
ATOM 598 C CA . LYS A 1 82 ? -5.176 -5.467 16.099 1.00 96.56 82 LYS A CA 1
ATOM 599 C C . LYS A 1 82 ? -5.923 -4.407 16.917 1.00 96.56 82 LYS A C 1
ATOM 601 O O . LYS A 1 82 ? -6.460 -4.708 17.975 1.00 96.56 82 LYS A O 1
ATOM 606 N N . LEU A 1 83 ? -5.986 -3.166 16.429 1.00 96.12 83 LEU A N 1
ATOM 607 C CA . LEU A 1 83 ? -6.739 -2.102 17.104 1.00 96.12 83 LEU A CA 1
ATOM 608 C C . LEU A 1 83 ? -8.248 -2.379 17.122 1.00 96.12 83 LEU A C 1
ATOM 610 O O . LEU A 1 83 ? -8.923 -2.034 18.089 1.00 96.12 83 LEU A O 1
ATOM 614 N N . ALA A 1 84 ? -8.790 -2.979 16.062 1.00 95.88 84 ALA A N 1
ATOM 615 C CA . ALA A 1 84 ? -10.197 -3.358 16.004 1.00 95.88 84 ALA A CA 1
ATOM 616 C C . ALA A 1 84 ? -10.522 -4.473 17.009 1.00 95.88 84 ALA A C 1
ATOM 618 O O . ALA A 1 84 ? -11.561 -4.404 17.667 1.00 95.88 84 ALA A O 1
ATOM 619 N N . GLU A 1 85 ? -9.625 -5.449 17.163 1.00 96.44 85 GLU A N 1
ATOM 620 C CA . GLU A 1 85 ? -9.714 -6.508 18.172 1.00 96.44 85 GLU A CA 1
ATOM 621 C C . GLU A 1 85 ? -9.656 -5.930 19.594 1.00 96.44 85 GLU A C 1
ATOM 623 O O . GLU A 1 85 ? -10.580 -6.140 20.378 1.00 96.44 85 GLU A O 1
ATOM 628 N N . GLU A 1 86 ? -8.658 -5.090 19.897 1.00 96.38 86 GLU A N 1
ATOM 629 C CA . GLU A 1 86 ? -8.537 -4.416 21.200 1.00 96.38 86 GLU A CA 1
ATOM 630 C C . GLU A 1 86 ? -9.786 -3.582 21.535 1.00 96.38 86 GLU A C 1
ATOM 632 O O . GLU A 1 86 ? -10.258 -3.562 22.674 1.00 96.38 86 GLU A O 1
ATOM 637 N N . LEU A 1 87 ? -10.364 -2.906 20.539 1.00 96.38 87 LEU A N 1
ATOM 638 C CA . LEU A 1 87 ? -11.583 -2.123 20.710 1.00 96.38 87 LEU A CA 1
ATOM 639 C C . LEU A 1 87 ? -12.807 -3.019 20.946 1.00 96.38 87 LEU A C 1
ATOM 641 O O . LEU A 1 87 ? -13.666 -2.674 21.764 1.00 96.38 87 LEU A O 1
ATOM 645 N N . ALA A 1 88 ? -12.903 -4.158 20.258 1.00 96.00 88 ALA A N 1
ATOM 646 C CA . ALA A 1 88 ? -13.963 -5.135 20.485 1.00 96.00 88 ALA A CA 1
ATOM 647 C C . ALA A 1 88 ? -13.900 -5.699 21.915 1.00 96.00 88 ALA A C 1
ATOM 649 O O . ALA A 1 88 ? -14.913 -5.666 22.619 1.00 96.00 88 ALA A O 1
ATOM 650 N N . ASP A 1 89 ? -12.712 -6.084 22.380 1.00 96.31 89 ASP A N 1
ATOM 651 C CA . ASP A 1 89 ? -12.479 -6.587 23.739 1.00 96.31 89 ASP A CA 1
ATOM 652 C C . ASP A 1 89 ? -12.763 -5.525 24.813 1.00 96.31 89 ASP A C 1
ATOM 654 O O . ASP A 1 89 ? -13.383 -5.794 25.856 1.00 96.31 89 ASP A O 1
ATOM 658 N N . ALA A 1 90 ? -12.370 -4.275 24.556 1.00 94.88 90 ALA A N 1
ATOM 659 C CA . ALA A 1 90 ? -12.687 -3.159 25.437 1.00 94.88 90 ALA A CA 1
ATOM 660 C C . ALA A 1 90 ? -14.205 -2.941 25.528 1.00 94.88 90 ALA A C 1
ATOM 662 O O . ALA A 1 90 ? -14.743 -2.779 26.625 1.00 94.88 90 ALA A O 1
ATOM 663 N N . ARG A 1 91 ? -14.927 -3.005 24.400 1.00 95.19 91 ARG A N 1
ATOM 664 C CA . ARG A 1 91 ? -16.395 -2.891 24.378 1.00 95.19 91 ARG A CA 1
ATOM 665 C C . ARG A 1 91 ? -17.067 -4.009 25.163 1.00 95.19 91 ARG A C 1
ATOM 667 O O . ARG A 1 91 ? -17.992 -3.729 25.925 1.00 95.19 91 ARG A O 1
ATOM 674 N N . THR A 1 92 ? -16.613 -5.254 25.023 1.00 95.00 92 THR A N 1
ATOM 675 C CA . THR A 1 92 ? -17.177 -6.372 25.794 1.00 95.00 92 THR A CA 1
ATOM 676 C C . THR A 1 92 ? -16.917 -6.210 27.286 1.00 95.00 92 THR A C 1
ATOM 678 O O . THR A 1 92 ? -17.813 -6.460 28.095 1.00 95.00 92 THR A O 1
ATOM 681 N N . THR A 1 93 ? -15.730 -5.721 27.651 1.00 94.75 93 THR A N 1
ATOM 682 C CA . THR A 1 93 ? -15.354 -5.456 29.044 1.00 94.75 93 THR A CA 1
ATOM 683 C C . THR A 1 93 ? -16.208 -4.345 29.647 1.00 94.75 93 THR A C 1
ATOM 685 O O . THR A 1 93 ? -16.791 -4.536 30.712 1.00 94.75 93 THR A O 1
ATOM 688 N N . ILE A 1 94 ? -16.360 -3.217 28.947 1.00 94.94 94 ILE A N 1
ATOM 689 C CA . ILE A 1 94 ? -17.204 -2.096 29.384 1.00 94.94 94 ILE A CA 1
ATOM 690 C C . ILE A 1 94 ? -18.660 -2.547 29.527 1.00 94.94 94 ILE A C 1
ATOM 692 O O . ILE A 1 94 ? -19.297 -2.246 30.532 1.00 94.94 94 ILE A O 1
ATOM 696 N N . ALA A 1 95 ? -19.187 -3.324 28.576 1.00 94.19 95 ALA A N 1
ATOM 697 C CA . ALA A 1 95 ? -20.546 -3.851 28.668 1.00 94.19 95 ALA A CA 1
ATOM 698 C C . ALA A 1 95 ? -20.726 -4.787 29.878 1.00 94.19 95 ALA A C 1
ATOM 700 O O . ALA A 1 95 ? -21.748 -4.732 30.562 1.00 94.19 95 ALA A O 1
ATOM 701 N N . ALA A 1 96 ? -19.737 -5.636 30.173 1.00 93.81 96 ALA A N 1
ATOM 702 C CA . ALA A 1 96 ? -19.761 -6.505 31.347 1.00 93.81 96 ALA A CA 1
ATOM 703 C C . ALA A 1 96 ? -19.691 -5.709 32.660 1.00 93.81 96 ALA A C 1
ATOM 705 O O . ALA A 1 96 ? -20.468 -5.977 33.577 1.00 93.81 96 ALA A O 1
ATOM 706 N N . GLN A 1 97 ? -18.815 -4.703 32.732 1.00 93.56 97 GLN A N 1
ATOM 707 C CA . GLN A 1 97 ? -18.705 -3.805 33.883 1.00 93.56 97 GLN A CA 1
ATOM 708 C C . GLN A 1 97 ? -19.988 -2.998 34.095 1.00 93.56 97 GLN A C 1
ATOM 710 O O . GLN A 1 97 ? -20.482 -2.937 35.219 1.00 93.56 97 GLN A O 1
ATOM 715 N N . GLY A 1 98 ? -20.573 -2.453 33.025 1.00 89.88 98 GLY A N 1
ATOM 716 C CA . GLY A 1 98 ? -21.849 -1.743 33.067 1.00 89.88 98 GLY A CA 1
ATOM 717 C C . GLY A 1 98 ? -22.963 -2.618 33.637 1.00 89.88 98 GLY A C 1
ATOM 718 O O . GLY A 1 98 ? -23.617 -2.223 34.597 1.00 89.88 98 GLY A O 1
ATOM 719 N N . ARG A 1 99 ? -23.102 -3.860 33.146 1.00 91.25 99 ARG A N 1
ATOM 720 C CA . ARG A 1 99 ? -24.057 -4.832 33.710 1.00 91.25 99 ARG A CA 1
ATOM 721 C C . ARG A 1 99 ? -23.806 -5.108 35.191 1.00 91.25 99 ARG A C 1
ATOM 723 O O . ARG A 1 99 ? -24.754 -5.151 35.966 1.00 91.25 99 ARG A O 1
ATOM 730 N N . ALA A 1 100 ? -22.549 -5.282 35.601 1.00 92.69 100 ALA A N 1
ATOM 731 C CA . ALA A 1 100 ? -22.214 -5.533 37.002 1.00 92.69 100 ALA A CA 1
ATOM 732 C C . ALA A 1 100 ? -22.566 -4.342 37.911 1.00 92.69 100 ALA A C 1
ATOM 734 O O . ALA A 1 100 ? -23.098 -4.544 39.002 1.00 92.69 100 ALA A O 1
ATOM 735 N N . ILE A 1 101 ? -22.307 -3.109 37.463 1.00 89.69 101 ILE A N 1
ATOM 736 C CA . ILE A 1 101 ? -22.667 -1.884 38.191 1.00 89.69 101 ILE A CA 1
ATOM 737 C C . ILE A 1 101 ? -24.187 -1.756 38.293 1.00 89.69 101 ILE A C 1
ATOM 739 O O . ILE A 1 101 ? -24.705 -1.555 39.390 1.00 89.69 101 ILE A O 1
ATOM 743 N N . THR A 1 102 ? -24.907 -1.921 37.181 1.00 87.75 102 THR A N 1
ATOM 744 C CA . THR A 1 102 ? -26.374 -1.878 37.163 1.00 87.75 102 THR A CA 1
ATOM 745 C C . THR A 1 102 ? -26.969 -2.926 38.099 1.00 87.75 102 THR A C 1
ATOM 747 O O . THR A 1 102 ? -27.821 -2.588 38.915 1.00 87.75 102 THR A O 1
ATOM 750 N N . ASN A 1 103 ? -26.473 -4.165 38.068 1.00 89.94 103 ASN A N 1
ATOM 751 C CA . ASN A 1 103 ? -26.950 -5.224 38.958 1.00 89.94 103 ASN A CA 1
ATOM 752 C C . ASN A 1 103 ? -26.724 -4.883 40.435 1.00 89.94 103 ASN A C 1
ATOM 754 O O . ASN A 1 103 ? -27.629 -5.082 41.237 1.00 89.94 103 ASN A O 1
ATOM 758 N N . ARG A 1 104 ? -25.564 -4.315 40.798 1.00 89.56 104 ARG A N 1
ATOM 759 C CA . ARG A 1 104 ? -25.314 -3.861 42.177 1.00 89.56 104 ARG A CA 1
ATOM 760 C C . ARG A 1 104 ? -26.247 -2.727 42.595 1.00 89.56 104 ARG A C 1
ATOM 762 O O . ARG A 1 104 ? -26.740 -2.760 43.714 1.00 89.56 104 ARG A O 1
ATOM 769 N N . ARG A 1 105 ? -26.500 -1.744 41.719 1.00 85.94 105 ARG A N 1
ATOM 770 C CA . ARG A 1 105 ? -27.448 -0.646 41.996 1.00 85.94 105 ARG A CA 1
ATOM 771 C C . ARG A 1 105 ? -28.857 -1.187 42.245 1.00 85.94 105 ARG A C 1
ATOM 773 O O . ARG A 1 105 ? -29.509 -0.757 43.187 1.00 85.94 105 ARG A O 1
ATOM 780 N N . ILE A 1 106 ? -29.302 -2.142 41.425 1.00 85.69 106 ILE A N 1
ATOM 781 C CA . ILE A 1 106 ? -30.604 -2.803 41.586 1.00 85.69 106 ILE A CA 1
ATOM 782 C C . ILE A 1 106 ? -30.646 -3.594 42.895 1.00 85.69 106 ILE A C 1
ATOM 784 O O . ILE A 1 106 ? -31.622 -3.491 43.632 1.00 85.69 106 ILE A O 1
ATOM 788 N N . GLU A 1 107 ? -29.597 -4.358 43.205 1.00 89.00 107 GLU A N 1
ATOM 789 C CA . GLU A 1 107 ? -29.524 -5.137 44.441 1.00 89.00 107 GLU A CA 1
ATOM 790 C C . GLU A 1 107 ? -29.575 -4.226 45.675 1.00 89.00 107 GLU A C 1
ATOM 792 O O . GLU A 1 107 ? -30.370 -4.465 46.581 1.00 89.00 107 GLU A O 1
ATOM 797 N N . ASP A 1 108 ? -28.799 -3.144 45.693 1.00 85.19 108 ASP A N 1
ATOM 798 C CA . ASP A 1 108 ? -28.791 -2.175 46.791 1.00 85.19 108 ASP A CA 1
ATOM 799 C C . ASP A 1 108 ? -30.155 -1.484 46.957 1.00 85.19 108 ASP A C 1
ATOM 801 O O . ASP A 1 108 ? -30.724 -1.455 48.049 1.00 85.19 108 ASP A O 1
ATOM 805 N N . ALA A 1 109 ? -30.759 -1.041 45.852 1.00 84.06 109 ALA A N 1
ATOM 806 C CA . ALA A 1 109 ? -32.100 -0.471 45.867 1.00 84.06 109 ALA A CA 1
ATOM 807 C C . ALA A 1 109 ? -33.168 -1.475 46.324 1.00 84.06 109 ALA A C 1
ATOM 809 O O . ALA A 1 109 ? -34.089 -1.099 47.047 1.00 84.06 109 ALA A O 1
ATOM 810 N N . SER A 1 110 ? -33.040 -2.756 45.971 1.00 83.06 110 SER A N 1
ATOM 811 C CA . SER A 1 110 ? -33.977 -3.794 46.411 1.00 83.06 110 SER A CA 1
ATOM 812 C C . SER A 1 110 ? -33.936 -4.028 47.925 1.00 83.06 110 SER A C 1
ATOM 814 O O . SER A 1 110 ? -34.974 -4.296 48.522 1.00 83.06 110 SER A O 1
ATOM 816 N N . ARG A 1 111 ? -32.774 -3.847 48.571 1.00 83.31 111 ARG A N 1
ATOM 817 C CA . ARG A 1 111 ? -32.644 -3.925 50.038 1.00 83.31 111 ARG A CA 1
ATOM 818 C C . ARG A 1 111 ? -33.267 -2.730 50.757 1.00 83.31 111 ARG A C 1
ATOM 820 O O . ARG A 1 111 ? -33.558 -2.829 51.943 1.00 83.31 111 ARG A O 1
ATOM 827 N N . SER A 1 112 ? -33.460 -1.611 50.058 1.00 77.50 112 SER A N 1
ATOM 828 C CA . SER A 1 112 ? -34.101 -0.409 50.607 1.00 77.50 112 SER A CA 1
ATOM 829 C C . SER A 1 112 ? -35.633 -0.485 50.635 1.00 77.50 112 SER A C 1
ATOM 831 O O . SER A 1 112 ? -36.286 0.489 51.003 1.00 77.50 112 SER A O 1
ATOM 833 N N . VAL A 1 113 ? -36.210 -1.625 50.243 1.00 76.81 113 VAL A N 1
ATOM 834 C CA . VAL A 1 113 ? -37.644 -1.897 50.354 1.00 76.81 113 VAL A CA 1
ATOM 835 C C . VAL A 1 113 ? -37.909 -2.594 51.685 1.00 76.81 113 VAL A C 1
ATOM 837 O O . VAL A 1 113 ? -37.405 -3.691 51.925 1.00 76.81 113 VAL A O 1
ATOM 840 N N . VAL A 1 114 ? -38.697 -1.962 52.554 1.00 76.50 114 VAL A N 1
ATOM 841 C CA . VAL A 1 114 ? -39.018 -2.483 53.890 1.00 76.50 114 VAL A CA 1
ATOM 842 C C . VAL A 1 114 ? -40.527 -2.638 54.023 1.00 76.50 114 VAL A C 1
ATOM 844 O O . VAL A 1 114 ? -41.279 -1.700 53.764 1.00 76.50 114 VAL A O 1
ATOM 847 N N . ALA A 1 115 ? -40.975 -3.818 54.448 1.00 71.62 115 ALA A N 1
ATOM 848 C CA . ALA A 1 115 ? -42.361 -4.036 54.839 1.00 71.62 115 ALA A CA 1
ATOM 849 C C . ALA A 1 115 ? -42.513 -3.733 56.337 1.00 71.62 115 ALA A C 1
ATOM 851 O O . ALA A 1 115 ? -41.926 -4.430 57.167 1.00 71.62 115 ALA A O 1
ATOM 852 N N . VAL A 1 116 ? -43.281 -2.700 56.679 1.00 66.06 116 VAL A N 1
ATOM 853 C CA . VAL A 1 116 ? -43.606 -2.324 58.064 1.00 66.06 116 VAL A CA 1
ATOM 854 C C . VAL A 1 116 ? -45.124 -2.340 58.198 1.00 66.06 116 VAL A C 1
ATOM 856 O O . VAL A 1 116 ? -45.814 -1.745 57.383 1.00 66.06 116 VAL A O 1
ATOM 859 N N . ASP A 1 117 ? -45.654 -3.067 59.183 1.00 63.19 117 ASP A N 1
ATOM 860 C CA . ASP A 1 117 ? -47.097 -3.147 59.475 1.00 63.19 117 ASP A CA 1
ATOM 861 C C . ASP A 1 117 ? -48.000 -3.543 58.285 1.00 63.19 117 ASP A C 1
ATOM 863 O O . ASP A 1 117 ? -49.152 -3.134 58.194 1.00 63.19 117 ASP A O 1
ATOM 867 N N . GLY A 1 118 ? -47.493 -4.379 57.368 1.00 68.56 118 GLY A N 1
ATOM 868 C CA . GLY A 1 118 ? -48.231 -4.817 56.171 1.00 68.56 118 GLY A CA 1
ATOM 869 C C . GLY A 1 118 ? -48.184 -3.831 54.997 1.00 68.56 118 GLY A C 1
ATOM 870 O O . GLY A 1 118 ? -48.709 -4.144 53.930 1.00 68.56 118 GLY A O 1
ATOM 871 N N . HIS A 1 119 ? -47.501 -2.702 55.184 1.00 69.88 119 HIS A N 1
ATOM 872 C CA . HIS A 1 119 ? -47.298 -1.635 54.214 1.00 69.88 119 HIS A CA 1
ATOM 873 C C . HIS A 1 119 ? -45.873 -1.688 53.648 1.00 69.88 119 HIS A C 1
ATOM 875 O O . HIS A 1 119 ? -44.900 -1.900 54.381 1.00 69.88 119 HIS A O 1
ATOM 881 N N . CYS A 1 120 ? -45.731 -1.537 52.329 1.00 76.00 120 CYS A N 1
ATOM 882 C CA . CYS A 1 120 ? -44.427 -1.556 51.659 1.00 76.00 120 CYS A CA 1
ATOM 883 C C . CYS A 1 120 ? -43.889 -0.129 51.552 1.00 76.00 120 CYS A C 1
ATOM 885 O O . CYS A 1 120 ? -44.458 0.706 50.855 1.00 76.00 120 CYS A O 1
ATOM 887 N N . THR A 1 121 ? -42.757 0.135 52.200 1.00 77.94 121 THR A N 1
ATOM 888 C CA . THR A 1 121 ? -42.039 1.410 52.096 1.00 77.94 121 THR A CA 1
ATOM 889 C C . THR A 1 121 ? -40.849 1.252 51.153 1.00 77.94 121 THR A C 1
ATOM 891 O O . THR A 1 121 ? -40.032 0.341 51.307 1.00 77.94 121 THR A O 1
ATOM 894 N N . PHE A 1 122 ? -40.768 2.119 50.143 1.00 81.06 122 PHE A N 1
ATOM 895 C CA . PHE A 1 122 ? -39.732 2.077 49.111 1.00 81.06 122 PHE A CA 1
ATOM 896 C C . PHE A 1 122 ? -38.718 3.195 49.340 1.00 81.06 122 PHE A C 1
ATOM 898 O O . PHE A 1 122 ? -39.062 4.376 49.315 1.00 81.06 122 PHE A O 1
ATOM 905 N N . GLY A 1 123 ? -37.454 2.829 49.550 1.00 78.62 123 GLY A N 1
ATOM 906 C CA . GLY A 1 123 ? -36.390 3.800 49.765 1.00 78.62 123 GLY A CA 1
ATOM 907 C C . GLY A 1 123 ? -36.087 4.677 48.534 1.00 78.62 123 GLY A C 1
ATOM 908 O O . GLY A 1 123 ? -36.373 4.290 47.395 1.00 78.62 123 GLY A O 1
ATOM 909 N N . PRO A 1 124 ? -35.417 5.832 48.728 1.00 77.44 124 PRO A N 1
ATOM 910 C CA . PRO A 1 124 ? -35.058 6.761 47.648 1.00 77.44 124 PRO A CA 1
ATOM 911 C C . PRO A 1 124 ? -34.266 6.127 46.495 1.00 77.44 124 PRO A C 1
ATOM 913 O O . PRO A 1 124 ? -34.413 6.537 45.346 1.00 77.44 124 PRO A O 1
ATOM 916 N N . GLY A 1 125 ? -33.448 5.106 46.780 1.00 77.81 125 GLY A N 1
ATOM 917 C CA . GLY A 1 125 ? -32.682 4.379 45.762 1.00 77.81 125 GLY A CA 1
ATOM 918 C C . GLY A 1 125 ? -33.561 3.569 44.803 1.00 77.81 125 GLY A C 1
ATOM 919 O O . GLY A 1 125 ? -33.296 3.542 43.601 1.00 77.81 125 GLY A O 1
ATOM 920 N N . TRP A 1 126 ? -34.636 2.958 45.310 1.00 84.00 126 TRP A N 1
ATOM 921 C CA . TRP A 1 126 ? -35.605 2.219 44.497 1.00 84.00 126 TRP A CA 1
ATOM 922 C C . TRP A 1 126 ? -36.422 3.161 43.614 1.00 84.00 126 TRP A C 1
ATOM 924 O O . TRP A 1 126 ? -36.516 2.954 42.405 1.00 84.00 126 TRP A O 1
ATOM 934 N N . VAL A 1 127 ? -36.935 4.245 44.202 1.00 81.81 127 VAL A N 1
ATOM 935 C CA . VAL A 1 127 ? -37.723 5.256 43.480 1.00 81.81 127 VAL A CA 1
ATOM 936 C C . VAL A 1 127 ? -36.881 5.959 42.413 1.00 81.81 127 VAL A C 1
ATOM 938 O O . VAL A 1 127 ? -37.352 6.191 41.301 1.00 81.81 127 VAL A O 1
ATOM 941 N N . GLY A 1 128 ? -35.604 6.223 42.707 1.00 80.06 128 GLY A N 1
ATOM 942 C CA . GLY A 1 128 ? -34.650 6.759 41.740 1.00 80.06 128 GLY A CA 1
ATOM 943 C C . GLY A 1 128 ? -34.473 5.859 40.513 1.00 80.06 128 GLY A C 1
ATOM 944 O O . GLY A 1 128 ? -34.571 6.350 39.390 1.00 80.06 128 GLY A O 1
ATOM 945 N N . LEU A 1 129 ? -34.279 4.547 40.704 1.00 82.44 129 LEU A N 1
ATOM 946 C CA . LEU A 1 129 ? -34.179 3.584 39.594 1.00 82.44 129 LEU A CA 1
ATOM 947 C C . LEU A 1 129 ? -35.497 3.431 38.822 1.00 82.44 129 LEU A C 1
ATOM 949 O O . LEU A 1 129 ? -35.480 3.303 37.597 1.00 82.44 129 LEU A O 1
ATOM 953 N N . TYR A 1 130 ? -36.635 3.470 39.515 1.00 81.69 130 TYR A N 1
ATOM 954 C CA . TYR A 1 130 ? -37.954 3.451 38.886 1.00 81.69 130 TYR A CA 1
ATOM 955 C C . TYR A 1 130 ? -38.134 4.659 37.959 1.00 81.69 130 TYR A C 1
ATOM 957 O O . TYR A 1 130 ? -38.403 4.494 36.769 1.00 81.69 130 TYR A O 1
ATOM 965 N N . ASN A 1 131 ? -37.889 5.869 38.458 1.00 81.44 131 ASN A N 1
ATOM 966 C CA . ASN A 1 131 ? -37.980 7.095 37.666 1.00 81.44 131 ASN A CA 1
ATOM 967 C C . ASN A 1 131 ? -36.980 7.113 36.498 1.00 81.44 131 ASN A C 1
ATOM 969 O O . ASN A 1 131 ? -37.322 7.560 35.402 1.00 81.44 131 ASN A O 1
ATOM 973 N N . GLU A 1 132 ? -35.767 6.587 36.695 1.00 80.56 132 GLU A N 1
ATOM 974 C CA . GLU A 1 132 ? -34.764 6.420 35.634 1.00 80.56 132 GLU A CA 1
ATOM 975 C C . GLU A 1 132 ? -35.285 5.513 34.505 1.00 80.56 132 GLU A C 1
ATOM 977 O O . GLU A 1 132 ? -35.145 5.863 33.334 1.00 80.56 132 GLU A O 1
ATOM 982 N N . SER A 1 133 ? -35.970 4.409 34.835 1.00 81.50 133 SER A N 1
ATOM 983 C CA . SER A 1 133 ? -36.548 3.488 33.839 1.00 81.50 133 SER A CA 1
ATOM 984 C C . SER A 1 133 ? -37.662 4.111 32.986 1.00 81.50 133 SER A C 1
ATOM 986 O O . SER A 1 133 ? -37.828 3.741 31.824 1.00 81.50 133 SER A O 1
ATOM 988 N N . TRP A 1 134 ? -38.374 5.099 33.533 1.00 80.56 134 TRP A N 1
ATOM 989 C CA . TRP A 1 134 ? -39.416 5.860 32.838 1.00 80.56 134 TRP A CA 1
ATOM 990 C C . TRP A 1 134 ? -38.892 7.118 32.133 1.00 80.56 134 TRP A C 1
ATOM 992 O O . TRP A 1 134 ? -39.667 7.863 31.538 1.00 80.56 134 TRP A O 1
ATOM 1002 N N . GLY A 1 135 ? -37.578 7.361 32.166 1.00 71.75 135 GLY A N 1
ATOM 1003 C CA . GLY A 1 135 ? -36.957 8.512 31.510 1.00 71.75 135 GLY A CA 1
ATOM 1004 C C . GLY A 1 135 ? -37.080 9.828 32.284 1.00 71.75 135 GLY A C 1
ATOM 1005 O O . GLY A 1 135 ? -36.714 10.873 31.749 1.00 71.75 135 GLY A O 1
ATOM 1006 N N . PHE A 1 136 ? -37.527 9.794 33.544 1.00 72.25 136 PHE A N 1
ATOM 1007 C CA . PHE A 1 136 ? -37.563 10.977 34.416 1.00 72.25 136 PHE A CA 1
ATOM 1008 C C . PHE A 1 136 ? -36.179 11.370 34.952 1.00 72.25 136 PHE A C 1
ATOM 1010 O O . PHE A 1 136 ? -36.012 12.491 35.432 1.00 72.25 136 PHE A O 1
ATOM 1017 N N . GLY A 1 137 ? -35.190 10.485 34.772 1.00 56.50 137 GLY A N 1
ATOM 1018 C CA . GLY A 1 137 ? -33.761 10.743 34.933 1.00 56.50 137 GLY A CA 1
ATOM 1019 C C . GLY A 1 137 ? -33.306 10.990 36.373 1.00 56.50 137 GLY A C 1
ATOM 1020 O O . GLY A 1 137 ? -34.055 11.438 37.235 1.00 56.50 137 GLY A O 1
ATOM 1021 N N . HIS A 1 138 ? -32.027 10.720 36.625 1.00 53.19 138 HIS A N 1
ATOM 1022 C CA . HIS A 1 138 ? -31.297 11.375 37.703 1.00 53.19 138 HIS A CA 1
ATOM 1023 C C . HIS A 1 138 ? -30.809 12.714 37.138 1.00 53.19 138 HIS A C 1
ATOM 1025 O O . HIS A 1 138 ? -30.303 12.745 36.013 1.00 53.19 138 HIS A O 1
ATOM 1031 N N . GLY A 1 139 ? -30.960 13.816 37.873 1.00 46.66 139 GLY A N 1
ATOM 1032 C CA . GLY A 1 139 ? -30.202 15.029 37.576 1.00 46.66 139 GLY A CA 1
ATOM 1033 C C . GLY A 1 139 ? -28.727 14.721 37.807 1.00 46.66 139 GLY A C 1
ATOM 1034 O O . GLY A 1 139 ? -28.236 14.909 38.910 1.00 46.66 139 GLY A O 1
ATOM 1035 N N . ASP A 1 140 ? -28.060 14.146 36.809 1.00 37.22 140 ASP A N 1
ATOM 1036 C CA . ASP A 1 140 ? -26.629 13.887 36.835 1.00 37.22 140 ASP A CA 1
ATOM 1037 C C . ASP A 1 140 ? -25.919 15.238 36.642 1.00 37.22 140 ASP A C 1
ATOM 1039 O O . ASP A 1 140 ? -26.029 15.827 35.559 1.00 37.22 140 ASP A O 1
ATOM 1043 N N . PRO A 1 141 ? -25.222 15.791 37.654 1.00 41.66 141 PRO A N 1
ATOM 1044 C CA . PRO A 1 141 ? -24.504 17.052 37.497 1.00 41.66 141 PRO A CA 1
ATOM 1045 C C . PRO A 1 141 ? -23.284 16.925 36.567 1.00 41.66 141 PRO A C 1
ATOM 1047 O O . PRO A 1 141 ? -22.599 17.921 36.336 1.00 41.66 141 PRO A O 1
ATOM 1050 N N . ALA A 1 142 ? -22.995 15.736 36.024 1.00 36.72 142 ALA A N 1
ATOM 1051 C CA . ALA A 1 142 ? -21.831 15.492 35.183 1.00 36.72 142 ALA A CA 1
ATOM 1052 C C . ALA A 1 142 ? -22.102 14.491 34.043 1.00 36.72 142 ALA A C 1
ATOM 1054 O O . ALA A 1 142 ? -21.338 13.551 33.831 1.00 36.72 142 ALA A O 1
ATOM 1055 N N . GLY A 1 143 ? -23.149 14.716 33.243 1.00 35.88 143 GLY A N 1
ATOM 1056 C CA . GLY A 1 143 ? -23.195 14.118 31.903 1.00 35.88 143 GLY A CA 1
ATOM 1057 C C . GLY A 1 143 ? -21.966 14.559 31.083 1.00 35.88 143 GLY A C 1
ATOM 1058 O O . GLY A 1 143 ? -21.534 15.708 31.230 1.00 35.88 143 GLY A O 1
ATOM 1059 N N . PRO A 1 144 ? -21.368 13.692 30.239 1.00 37.38 144 PRO A N 1
ATOM 1060 C CA . PRO A 1 144 ? -20.198 14.059 29.448 1.00 37.38 144 PRO A CA 1
ATOM 1061 C C . PRO A 1 144 ? -20.508 15.325 28.649 1.00 37.38 144 PRO A C 1
ATOM 1063 O O . PRO A 1 144 ? -21.511 15.379 27.933 1.00 37.38 144 PRO A O 1
ATOM 1066 N N . ALA A 1 145 ? -19.665 16.349 28.817 1.00 45.78 145 ALA A N 1
ATOM 1067 C CA . ALA A 1 145 ? -19.793 17.614 28.108 1.00 45.78 145 ALA A CA 1
ATOM 1068 C C . ALA A 1 145 ? -20.010 17.335 26.616 1.00 45.78 145 ALA A C 1
ATOM 1070 O O . ALA A 1 145 ? -19.292 16.523 26.023 1.00 45.78 145 ALA A O 1
ATOM 1071 N N . ALA A 1 146 ? -21.025 17.977 26.031 1.00 48.97 146 ALA A N 1
ATOM 1072 C CA . ALA A 1 146 ? -21.314 17.861 24.610 1.00 48.97 146 ALA A CA 1
ATOM 1073 C C . ALA A 1 146 ? -20.019 18.073 23.813 1.00 48.97 146 ALA A C 1
ATOM 1075 O O . ALA A 1 146 ? -19.295 19.044 24.047 1.00 48.97 146 ALA A O 1
ATOM 1076 N N . ALA A 1 147 ? -19.708 17.138 22.910 1.00 49.06 147 ALA A N 1
ATOM 1077 C CA . ALA A 1 147 ? -18.513 17.230 22.084 1.00 49.06 147 ALA A CA 1
ATOM 1078 C C . ALA A 1 147 ? -18.504 18.585 21.346 1.00 49.06 147 ALA A C 1
ATOM 1080 O O . ALA A 1 147 ? -19.553 18.977 20.821 1.00 49.06 147 ALA A O 1
ATOM 1081 N N . PRO A 1 148 ? -17.366 19.307 21.300 1.00 51.34 148 PRO A N 1
ATOM 1082 C CA . PRO A 1 148 ? -17.304 20.612 20.659 1.00 51.34 148 PRO A CA 1
ATOM 1083 C C . PRO A 1 148 ? -17.761 20.511 19.204 1.00 51.34 148 PRO A C 1
ATOM 1085 O O . PRO A 1 148 ? -17.247 19.697 18.433 1.00 51.34 148 PRO A O 1
ATOM 1088 N N . GLY A 1 149 ? -18.731 21.341 18.825 1.00 51.84 149 GLY A N 1
ATOM 1089 C CA . GLY A 1 149 ? -19.062 21.538 17.420 1.00 51.84 149 GLY A CA 1
ATOM 1090 C C . GLY A 1 149 ? -17.898 22.210 16.676 1.00 51.84 149 GLY A C 1
ATOM 1091 O O . GLY A 1 149 ? -16.982 22.742 17.307 1.00 51.84 149 GLY A O 1
ATOM 1092 N N . PRO A 1 150 ? -17.933 22.257 15.335 1.00 49.88 150 PRO A N 1
ATOM 1093 C CA . PRO A 1 150 ? -16.857 22.814 14.503 1.00 49.88 150 PRO A CA 1
ATOM 1094 C C . PRO A 1 150 ? -16.491 24.290 14.784 1.00 49.88 150 PRO A C 1
ATOM 1096 O O . PRO A 1 150 ? -15.498 24.770 14.249 1.00 49.88 150 PRO A O 1
ATOM 1099 N N . GLY A 1 151 ? -17.255 25.000 15.625 1.00 56.81 151 GLY A N 1
ATOM 1100 C CA . GLY A 1 151 ? -16.963 26.356 16.109 1.00 56.81 151 GLY A CA 1
ATOM 1101 C C . GLY A 1 151 ? -16.218 26.448 17.451 1.00 56.81 151 GLY A C 1
ATOM 1102 O O . GLY A 1 151 ? -15.950 27.555 17.897 1.00 56.81 151 GLY A O 1
ATOM 1103 N N . GLY A 1 152 ? -15.878 25.332 18.109 1.00 47.62 152 GLY A N 1
ATOM 1104 C CA . GLY A 1 152 ? -15.031 25.327 19.314 1.00 47.62 152 GLY A CA 1
ATOM 1105 C C . GLY A 1 152 ? -15.705 25.725 20.636 1.00 47.62 152 GLY A C 1
ATOM 1106 O O . GLY A 1 152 ? -15.043 25.709 21.671 1.00 47.62 152 GLY A O 1
ATOM 1107 N N . GLU A 1 153 ? -17.002 26.027 20.649 1.00 45.94 153 GLU A N 1
ATOM 1108 C CA . GLU A 1 153 ? -17.733 26.346 21.881 1.00 45.94 153 GLU A CA 1
ATOM 1109 C C . GLU A 1 153 ? -18.411 25.091 22.452 1.00 45.94 153 GLU A C 1
ATOM 1111 O O . GLU A 1 153 ? -19.299 24.496 21.837 1.00 45.94 153 GLU A O 1
ATOM 1116 N N . ALA A 1 154 ? -17.978 24.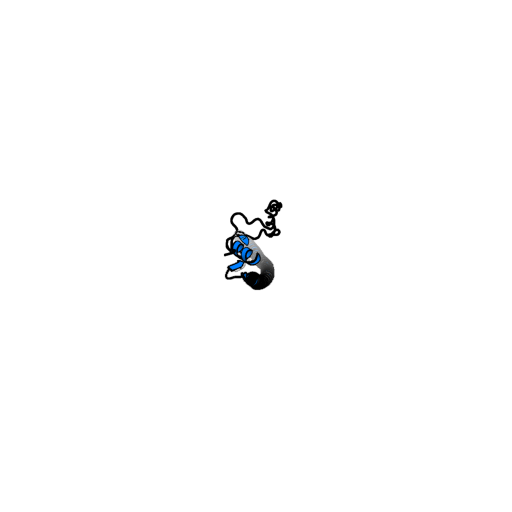674 23.644 1.00 49.50 154 ALA A N 1
ATOM 1117 C CA . ALA A 1 154 ? -18.698 23.699 24.453 1.00 49.50 154 ALA A CA 1
ATOM 1118 C C . ALA A 1 154 ? -19.910 24.402 25.082 1.00 49.50 154 ALA A C 1
ATOM 1120 O O . ALA A 1 154 ? -19.752 25.321 25.886 1.00 49.50 154 ALA A O 1
ATOM 1121 N N . GLY A 1 155 ? -21.123 23.999 24.700 1.00 41.38 155 GLY A N 1
ATOM 1122 C CA . GLY A 1 155 ? -22.344 24.539 25.293 1.00 41.38 155 GLY A CA 1
ATOM 1123 C C . GLY A 1 155 ? -22.384 24.251 26.794 1.00 41.38 155 GLY A C 1
ATOM 1124 O O . GLY A 1 155 ? -22.294 23.094 27.205 1.00 41.38 155 GLY A O 1
ATOM 1125 N N . ALA A 1 156 ? -22.512 25.295 27.615 1.00 39.97 156 ALA A N 1
ATOM 1126 C CA . ALA A 1 156 ? -22.729 25.140 29.047 1.00 39.97 156 ALA A CA 1
ATOM 1127 C C . ALA A 1 156 ? -24.061 24.408 29.281 1.00 39.97 156 ALA A C 1
ATOM 1129 O O . ALA A 1 156 ? -25.121 24.876 28.861 1.00 39.97 156 ALA A O 1
ATOM 1130 N N . ILE A 1 157 ? -24.004 23.249 29.936 1.00 41.94 157 ILE A N 1
ATOM 1131 C CA . ILE A 1 157 ? -25.197 22.526 30.377 1.00 41.94 157 ILE A CA 1
ATOM 1132 C C . ILE A 1 157 ? -25.718 23.239 31.636 1.00 41.94 157 ILE A C 1
ATOM 1134 O O . ILE A 1 157 ? -24.927 23.465 32.555 1.00 41.94 157 ILE A O 1
ATOM 1138 N N . PRO A 1 158 ? -27.011 23.609 31.719 1.00 38.53 158 PRO A N 1
ATOM 1139 C CA . PRO A 1 158 ? -27.581 24.091 32.970 1.00 38.53 158 PRO A CA 1
ATOM 1140 C C . PRO A 1 158 ? -27.436 22.997 34.033 1.00 38.53 158 PRO A C 1
ATOM 1142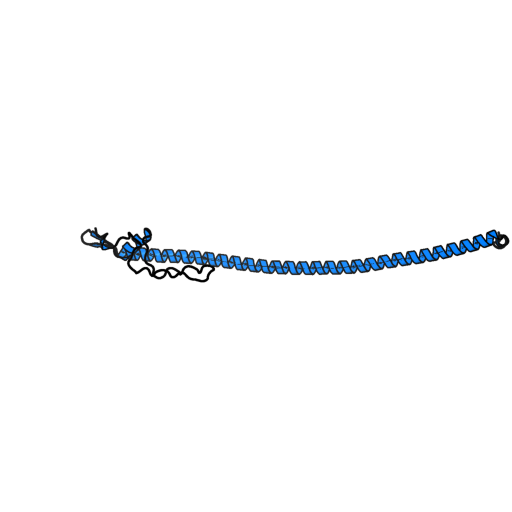 O O . PRO A 1 158 ? -27.839 21.856 33.815 1.00 38.53 158 PRO A O 1
ATOM 1145 N N . THR A 1 159 ? -26.837 23.343 35.171 1.00 36.44 159 THR A N 1
ATOM 1146 C CA . THR A 1 159 ? -26.699 22.463 36.334 1.00 36.44 159 THR A CA 1
ATOM 1147 C C . THR A 1 159 ? -28.085 22.027 36.798 1.00 36.44 159 THR A C 1
ATOM 1149 O O . THR A 1 159 ? -28.797 22.811 37.425 1.00 36.44 159 THR A O 1
ATOM 1152 N N . ALA A 1 160 ? -28.487 20.798 36.472 1.00 39.44 160 ALA A N 1
ATOM 1153 C CA . ALA A 1 160 ? -29.676 20.198 37.055 1.00 39.44 160 ALA A CA 1
ATOM 1154 C C . ALA A 1 160 ? -29.399 19.970 38.546 1.00 39.44 160 ALA A C 1
ATOM 1156 O O . ALA A 1 160 ? -28.445 19.287 38.921 1.00 39.44 160 ALA A O 1
ATOM 1157 N N . GLN A 1 161 ? -30.200 20.612 39.388 1.00 36.00 161 GLN A N 1
ATOM 1158 C CA . GLN A 1 161 ? -30.115 20.509 40.834 1.00 36.00 161 GLN A CA 1
ATOM 1159 C C . GLN A 1 161 ? -30.533 19.091 41.246 1.00 36.00 161 GLN A C 1
ATOM 1161 O O . GLN A 1 161 ? -31.537 18.563 40.761 1.00 36.00 161 GLN A O 1
ATOM 1166 N N . ALA A 1 162 ? -29.744 18.452 42.113 1.00 36.31 162 ALA A N 1
ATOM 1167 C CA . ALA A 1 1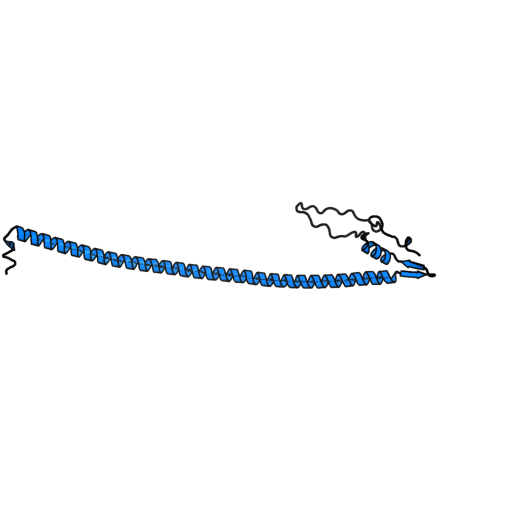62 ? -30.069 17.138 42.652 1.00 36.31 162 ALA A CA 1
ATOM 1168 C C . ALA A 1 162 ? -31.443 17.198 43.345 1.00 36.31 162 ALA A C 1
ATOM 1170 O O . ALA A 1 162 ? -31.578 17.835 44.388 1.00 36.31 162 ALA A O 1
ATOM 1171 N N . GLY A 1 163 ? -32.455 16.571 42.741 1.00 43.22 163 GLY A N 1
ATOM 1172 C CA . GLY A 1 163 ? -33.812 16.473 43.290 1.00 43.22 163 GLY A CA 1
ATOM 1173 C C . GLY A 1 163 ? -34.944 16.926 42.364 1.00 43.22 163 GLY A C 1
ATOM 1174 O O . GLY A 1 163 ? -36.087 16.560 42.614 1.00 43.22 163 GLY A O 1
ATOM 1175 N N . GLU A 1 164 ? -34.670 17.650 41.276 1.00 42.53 164 GLU A N 1
ATOM 1176 C CA . GLU A 1 164 ? -35.723 18.041 40.328 1.00 42.53 164 GLU A CA 1
ATOM 1177 C C . GLU A 1 164 ? -35.814 17.036 39.176 1.00 42.53 164 GLU A C 1
ATOM 1179 O O . GLU A 1 164 ? -35.099 17.120 38.175 1.00 42.53 164 GLU A O 1
ATOM 1184 N N . PHE A 1 165 ? -36.711 16.054 39.318 1.00 51.50 165 PHE A N 1
ATOM 1185 C CA . PHE A 1 165 ? -37.132 15.226 38.190 1.00 51.50 165 PHE A CA 1
ATOM 1186 C C . PHE A 1 165 ? -37.663 16.133 37.082 1.00 51.50 165 PHE A C 1
ATOM 1188 O O . PHE A 1 165 ? -38.401 17.087 37.341 1.00 51.50 165 PHE A O 1
ATOM 1195 N N . ARG A 1 166 ? -37.299 15.833 35.835 1.00 48.94 166 ARG A N 1
ATOM 1196 C CA . ARG A 1 166 ? -37.694 16.603 34.651 1.00 48.94 166 ARG A CA 1
ATOM 1197 C C . ARG A 1 166 ? -39.189 16.386 34.374 1.00 48.94 166 ARG A C 1
ATOM 1199 O O . ARG A 1 166 ? -39.533 15.647 33.471 1.00 48.94 166 ARG A O 1
ATOM 1206 N N . GLN A 1 167 ? -40.042 17.010 35.189 1.00 51.22 167 GLN A N 1
ATOM 1207 C CA . GLN A 1 167 ? -41.511 16.954 35.208 1.00 51.22 167 GLN A CA 1
ATOM 1208 C C . GLN A 1 167 ? -42.116 15.529 35.230 1.00 51.22 167 GLN A C 1
ATOM 1210 O O . GLN A 1 167 ? -42.098 14.816 34.235 1.00 51.22 167 GLN A O 1
ATOM 1215 N N . GLY A 1 168 ? -42.737 15.144 36.355 1.00 58.12 168 GLY A N 1
ATOM 1216 C CA . GLY A 1 168 ? -43.598 13.948 36.451 1.00 58.12 168 GLY A CA 1
ATOM 1217 C C . GLY A 1 168 ? -42.999 12.706 37.125 1.00 58.12 168 GLY A C 1
ATOM 1218 O O . GLY A 1 168 ? -43.646 11.663 37.123 1.00 58.12 168 GLY A O 1
ATOM 1219 N N . GLY A 1 169 ? -41.798 12.800 37.706 1.00 67.38 169 GLY A N 1
ATOM 1220 C CA . GLY A 1 169 ? -41.222 11.725 38.523 1.00 67.38 169 GLY A CA 1
ATOM 1221 C C . GLY A 1 169 ? -41.913 11.579 39.884 1.00 67.38 169 GLY A C 1
ATOM 1222 O O . GLY A 1 169 ? -42.505 12.529 40.390 1.00 67.38 169 GLY A O 1
ATOM 1223 N N . VAL A 1 170 ? -41.818 10.386 40.468 1.00 72.94 170 VAL A N 1
ATOM 1224 C CA . VAL A 1 170 ? -42.472 10.019 41.735 1.00 72.94 170 VAL A CA 1
ATOM 1225 C C . VAL A 1 170 ? -41.492 10.174 42.906 1.00 72.94 170 VAL A C 1
ATOM 1227 O O . VAL A 1 170 ? -40.301 9.916 42.733 1.00 72.94 170 VAL A O 1
ATOM 1230 N N . THR A 1 171 ? -41.942 10.586 44.089 1.00 76.81 171 THR A N 1
ATOM 1231 C CA . THR A 1 171 ? -41.115 10.647 45.311 1.00 76.81 171 THR A CA 1
ATOM 1232 C C . THR A 1 171 ? -41.385 9.446 46.228 1.00 76.81 171 THR A C 1
ATOM 1234 O O . THR A 1 171 ? -42.422 8.800 46.089 1.00 76.81 171 THR A O 1
ATOM 1237 N N . PRO A 1 172 ? -40.484 9.108 47.175 1.00 72.50 172 PRO A N 1
ATOM 1238 C CA . PRO A 1 172 ? -40.737 8.045 48.155 1.00 72.50 172 PRO A CA 1
ATOM 1239 C C . PRO A 1 172 ? -42.035 8.220 48.939 1.00 72.50 172 PRO A C 1
ATOM 1241 O O . PRO A 1 172 ? -42.635 7.226 49.331 1.00 72.50 172 PRO A O 1
ATOM 1244 N N . GLU A 1 173 ? -42.483 9.460 49.132 1.00 72.25 173 GLU A N 1
ATOM 1245 C CA . GLU A 1 173 ? -43.705 9.793 49.869 1.00 72.25 173 GLU A CA 1
ATOM 1246 C C . GLU A 1 173 ? -44.980 9.418 49.090 1.00 72.25 173 GLU A C 1
ATOM 1248 O O . GLU A 1 173 ? -46.012 9.138 49.692 1.00 72.25 173 GLU A O 1
ATOM 1253 N N . ASP A 1 174 ? -44.906 9.354 47.755 1.00 72.38 174 ASP A N 1
ATOM 1254 C CA . ASP A 1 174 ? -46.054 9.087 46.875 1.00 72.38 174 ASP A CA 1
ATOM 1255 C C . ASP A 1 174 ? -46.381 7.582 46.731 1.00 72.38 174 ASP A C 1
ATOM 1257 O O . ASP A 1 174 ? -47.427 7.229 46.187 1.00 72.38 174 ASP A O 1
ATOM 1261 N N . ILE A 1 175 ? -45.483 6.684 47.166 1.00 68.38 175 ILE A N 1
ATOM 1262 C CA . ILE A 1 175 ? -45.562 5.219 46.938 1.00 68.38 175 ILE A CA 1
ATOM 1263 C C . ILE A 1 175 ? -45.704 4.438 48.262 1.00 68.38 175 ILE A C 1
ATOM 1265 O O . ILE A 1 175 ? -45.622 3.212 48.283 1.00 68.38 175 ILE A O 1
ATOM 1269 N N . GLN A 1 176 ? -45.911 5.123 49.388 1.00 65.88 176 GLN A N 1
ATOM 1270 C CA . GLN A 1 176 ? -46.177 4.469 50.674 1.00 65.88 176 GLN A CA 1
ATOM 1271 C C . GLN A 1 176 ? -47.634 3.986 50.672 1.00 65.88 176 GLN A C 1
ATOM 1273 O O . GLN A 1 176 ? -48.553 4.800 50.756 1.00 65.88 176 GLN A O 1
ATOM 1278 N N . VAL A 1 177 ? -47.836 2.673 50.503 1.00 60.25 177 VAL A N 1
ATOM 1279 C CA . VAL A 1 177 ? -49.164 2.026 50.473 1.00 60.25 177 VAL A CA 1
ATOM 1280 C C . VAL A 1 177 ? -49.400 1.255 51.732 1.00 60.25 177 VAL A C 1
ATOM 1282 O O . VAL A 1 177 ? -48.540 0.415 52.077 1.00 60.25 177 VAL A O 1
#

Sequence (177 aa):
MDLTTLASKPGAKLALGLGGALLVLLLCLACAWGGYRHGFTTATDKGDAKYAKLEAAQEAANRLASDTARRIVDAEVIRRDKLAEELADARTTIAAQGRAITNRRIEDASRSVVAVDGHCTFGPGWVGLYNESWGFGHGDPAGPAAAPGPGGEAGAIPTAQAGEFRQGGVTPEDIQV

pLDDT: mean 78.31, std 19.61, range [35.88, 96.56]